Protein AF-A0A7U9MRU7-F1 (afdb_monomer)

Structure (mmCIF, N/CA/C/O backbone):
data_AF-A0A7U9MRU7-F1
#
_entry.id   AF-A0A7U9MRU7-F1
#
loop_
_atom_site.group_PDB
_atom_site.id
_atom_site.type_symbol
_atom_site.label_atom_id
_atom_site.label_alt_id
_atom_site.label_comp_id
_atom_site.label_asym_id
_atom_site.label_entity_id
_atom_site.label_seq_id
_atom_site.pdbx_PDB_ins_code
_atom_site.Cartn_x
_atom_site.Ca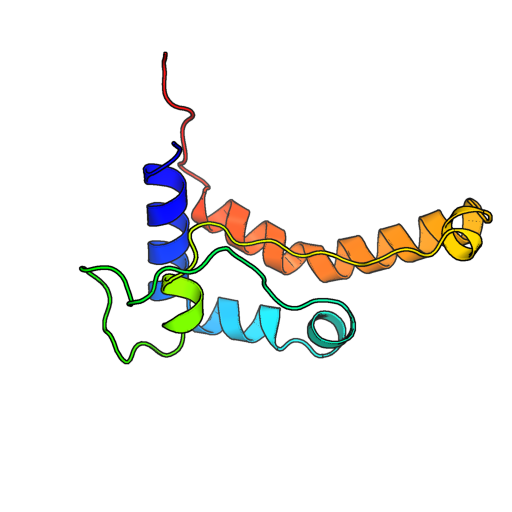rtn_y
_atom_site.Cartn_z
_atom_site.occupancy
_atom_site.B_iso_or_equiv
_atom_site.auth_seq_id
_atom_site.auth_comp_id
_atom_site.auth_asym_id
_atom_site.auth_atom_id
_atom_site.pdbx_PDB_model_num
ATOM 1 N N . MET A 1 1 ? -15.764 10.699 -2.024 1.00 62.50 1 MET A N 1
ATOM 2 C CA . MET A 1 1 ? -14.661 10.186 -1.178 1.00 62.50 1 MET A CA 1
ATOM 3 C C . MET A 1 1 ? -14.977 8.734 -0.852 1.00 62.50 1 MET A C 1
ATOM 5 O O . MET A 1 1 ? -16.083 8.483 -0.396 1.00 62.50 1 MET A O 1
ATOM 9 N N . PHE A 1 2 ? -14.065 7.794 -1.116 1.00 71.81 2 PHE A N 1
ATOM 10 C CA . PHE A 1 2 ? -14.266 6.356 -0.869 1.00 71.81 2 PHE A CA 1
ATOM 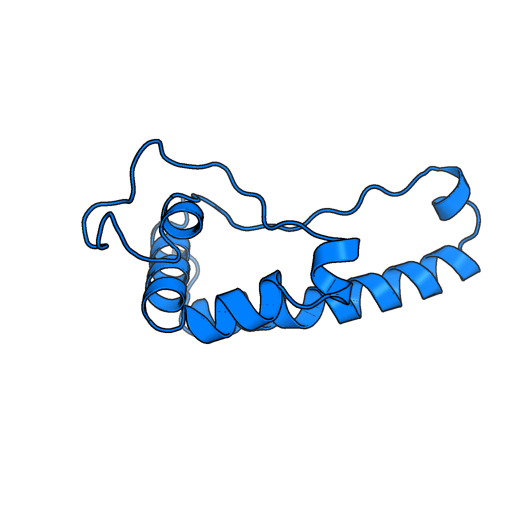11 C C . PHE A 1 2 ? -14.039 6.008 0.609 1.00 71.81 2 PHE A C 1
ATOM 13 O O . PHE A 1 2 ? -13.129 5.256 0.944 1.00 71.81 2 PHE A O 1
ATOM 20 N N . LYS A 1 3 ? -14.820 6.619 1.508 1.00 73.38 3 LYS A N 1
ATOM 21 C CA . LYS A 1 3 ? -14.644 6.459 2.961 1.00 73.38 3 LYS A CA 1
ATOM 22 C C . LYS A 1 3 ? -14.670 4.981 3.371 1.00 73.38 3 LYS A C 1
ATOM 24 O O . LYS A 1 3 ? -13.871 4.578 4.211 1.00 73.38 3 LYS A O 1
ATOM 29 N N . ASP A 1 4 ? -15.510 4.193 2.710 1.00 87.81 4 ASP A N 1
ATOM 30 C CA . ASP A 1 4 ? -15.650 2.760 2.966 1.00 87.81 4 ASP A CA 1
ATOM 31 C C . ASP A 1 4 ? -14.376 1.991 2.601 1.00 87.81 4 ASP A C 1
ATOM 33 O O . ASP A 1 4 ? -13.902 1.200 3.408 1.00 87.81 4 ASP A O 1
ATOM 37 N N . ALA A 1 5 ? -13.733 2.305 1.469 1.00 93.19 5 ALA A N 1
ATOM 38 C CA . ALA A 1 5 ? -12.467 1.679 1.076 1.00 93.19 5 ALA A CA 1
ATOM 39 C C . ALA A 1 5 ? -11.352 1.936 2.104 1.00 93.19 5 ALA A C 1
ATOM 41 O O . ALA A 1 5 ? -10.620 1.022 2.476 1.00 93.19 5 ALA A O 1
ATOM 42 N N . THR A 1 6 ? -11.234 3.172 2.606 1.00 94.88 6 THR A N 1
ATOM 43 C CA . THR A 1 6 ? -10.221 3.501 3.619 1.00 94.88 6 THR A CA 1
ATOM 44 C C . THR A 1 6 ? -10.465 2.742 4.925 1.00 94.88 6 THR A C 1
ATOM 46 O O . THR A 1 6 ? -9.510 2.265 5.535 1.00 94.88 6 THR A O 1
ATOM 49 N N . THR A 1 7 ? -11.721 2.620 5.364 1.00 95.44 7 THR A N 1
ATOM 50 C CA . THR A 1 7 ? -12.069 1.832 6.557 1.00 95.44 7 THR A CA 1
ATOM 51 C C . THR A 1 7 ? -11.761 0.351 6.347 1.00 95.44 7 THR A C 1
ATOM 53 O O . THR A 1 7 ? -11.104 -0.244 7.193 1.00 95.44 7 THR A O 1
ATOM 56 N N . MET A 1 8 ? -12.131 -0.224 5.198 1.00 97.19 8 MET A N 1
ATOM 57 C CA . MET A 1 8 ? -11.857 -1.631 4.875 1.00 97.19 8 MET A CA 1
ATOM 58 C C . MET A 1 8 ? -10.361 -1.961 4.926 1.00 97.19 8 MET A C 1
ATOM 60 O O . MET A 1 8 ? -9.971 -2.963 5.525 1.00 97.19 8 MET A O 1
ATOM 64 N N . ILE A 1 9 ? -9.512 -1.093 4.364 1.00 97.75 9 ILE A N 1
ATOM 65 C CA . ILE A 1 9 ? -8.055 -1.273 4.422 1.00 97.75 9 ILE A CA 1
ATOM 66 C C . ILE A 1 9 ? -7.546 -1.202 5.865 1.00 97.75 9 ILE A C 1
ATOM 68 O O . ILE A 1 9 ? -6.801 -2.086 6.285 1.00 97.75 9 ILE A O 1
ATOM 72 N N . ARG A 1 10 ? -7.966 -0.203 6.654 1.00 97.69 10 ARG A N 1
ATOM 73 C CA . ARG A 1 10 ? -7.549 -0.096 8.064 1.00 97.69 10 ARG A CA 1
ATOM 74 C C . ARG A 1 10 ? -7.986 -1.294 8.892 1.00 97.69 10 ARG A C 1
ATOM 76 O O . ARG A 1 10 ? -7.188 -1.807 9.667 1.00 97.69 10 ARG A O 1
ATOM 83 N N . ASP A 1 11 ? -9.220 -1.752 8.718 1.00 97.75 11 ASP A N 1
ATOM 84 C CA . ASP A 1 11 ? -9.751 -2.906 9.441 1.00 97.75 11 ASP A CA 1
ATOM 85 C C . ASP A 1 11 ? -8.968 -4.174 9.111 1.00 97.75 11 ASP A C 1
ATOM 87 O O . ASP A 1 11 ? -8.713 -4.996 9.994 1.00 97.75 11 ASP A O 1
ATOM 91 N N . TYR A 1 12 ? -8.561 -4.329 7.849 1.00 98.38 12 TYR A N 1
ATOM 92 C CA . TYR A 1 12 ? -7.733 -5.450 7.434 1.00 98.38 12 TYR A CA 1
ATOM 93 C C . TYR A 1 12 ? -6.313 -5.346 8.010 1.00 98.38 12 TYR A C 1
ATOM 95 O O . TYR A 1 12 ? -5.828 -6.346 8.533 1.00 98.38 12 TYR A O 1
ATOM 103 N N . ILE A 1 13 ? -5.690 -4.158 8.018 1.00 98.25 13 ILE A N 1
ATOM 104 C CA . ILE A 1 13 ? -4.389 -3.906 8.674 1.00 98.25 13 ILE A CA 1
ATOM 105 C C . ILE A 1 13 ? -4.453 -4.209 10.171 1.00 98.25 13 ILE A C 1
ATOM 107 O O . ILE A 1 13 ? -3.591 -4.908 10.694 1.00 98.25 13 ILE A O 1
ATOM 111 N N . PHE A 1 14 ? -5.491 -3.730 10.855 1.00 97.81 14 PHE A N 1
ATOM 112 C CA . PHE A 1 14 ? -5.685 -3.950 12.286 1.00 97.81 14 PHE A CA 1
ATOM 113 C C . PHE A 1 14 ? -5.797 -5.444 12.625 1.00 97.81 14 PHE A C 1
ATOM 115 O O . PHE A 1 14 ? -5.188 -5.920 13.576 1.00 97.81 14 PHE A O 1
ATOM 122 N N . LYS A 1 15 ? -6.530 -6.220 11.816 1.00 97.50 15 LYS A N 1
AT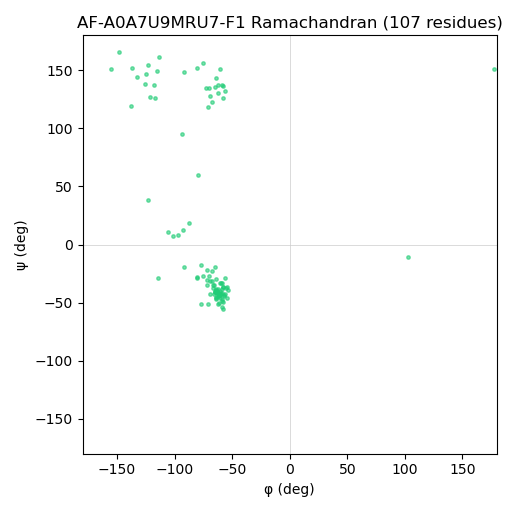OM 123 C CA . LYS A 1 15 ? -6.715 -7.667 12.037 1.00 97.50 15 LYS A CA 1
ATOM 124 C C . LYS A 1 15 ? -5.535 -8.516 11.557 1.00 97.50 15 LYS A C 1
ATOM 126 O O . LYS A 1 15 ? -5.297 -9.587 12.107 1.00 97.50 15 LYS A O 1
ATOM 131 N N . ASN A 1 16 ? -4.808 -8.059 10.537 1.00 98.25 16 ASN A N 1
ATOM 132 C CA . ASN A 1 16 ? -3.769 -8.825 9.839 1.00 98.25 16 ASN A CA 1
ATOM 133 C C . ASN A 1 16 ? -2.410 -8.109 9.873 1.00 98.25 16 ASN A C 1
ATOM 135 O O . ASN A 1 16 ? -1.659 -8.135 8.893 1.00 98.25 16 ASN A O 1
ATOM 139 N N . GLY A 1 17 ? -2.082 -7.479 11.004 1.00 97.69 17 GLY A N 1
ATOM 140 C CA . GLY A 1 17 ? -0.859 -6.691 11.166 1.00 97.69 17 GLY A CA 1
ATOM 141 C C . GLY A 1 17 ? 0.420 -7.488 10.907 1.00 97.69 17 GLY A C 1
ATOM 142 O O . GLY A 1 17 ? 1.338 -6.993 10.271 1.00 97.69 17 GLY A O 1
ATOM 143 N N . LYS A 1 18 ? 0.470 -8.768 11.293 1.00 98.19 18 LYS A N 1
ATOM 144 C CA . LYS A 1 18 ? 1.643 -9.619 11.028 1.00 98.19 18 LYS A CA 1
ATOM 145 C C . LYS A 1 18 ? 1.894 -9.851 9.531 1.00 98.19 18 LYS A C 1
ATOM 147 O O . LYS A 1 18 ? 3.044 -9.850 9.108 1.00 98.19 18 LYS A O 1
ATOM 152 N N . GLU A 1 19 ? 0.841 -10.068 8.737 1.00 98.44 19 GLU A N 1
ATOM 153 C CA . GLU A 1 19 ? 0.974 -10.212 7.276 1.00 98.44 19 GLU A CA 1
ATOM 154 C C . GLU A 1 19 ? 1.466 -8.895 6.662 1.00 98.44 19 GLU A C 1
ATOM 156 O O . GLU A 1 19 ? 2.346 -8.925 5.807 1.00 98.44 19 GLU A O 1
ATOM 161 N N . TRP A 1 20 ? 0.969 -7.755 7.155 1.00 98.56 20 TRP A N 1
ATOM 162 C CA . TRP A 1 20 ? 1.444 -6.433 6.749 1.00 98.56 20 TRP A CA 1
ATOM 163 C C . TRP A 1 20 ? 2.944 -6.259 7.001 1.00 98.56 20 TRP A C 1
ATOM 165 O O . TRP A 1 20 ? 3.684 -6.001 6.055 1.00 98.56 20 TRP A O 1
ATOM 175 N N . GLU A 1 21 ? 3.400 -6.471 8.241 1.00 98.12 21 GLU A N 1
ATOM 176 C CA . GLU A 1 21 ? 4.816 -6.339 8.617 1.00 98.12 21 GLU A CA 1
ATOM 177 C C . GLU A 1 21 ? 5.720 -7.247 7.780 1.00 98.12 21 GLU A C 1
ATOM 179 O O . GLU A 1 21 ? 6.752 -6.807 7.282 1.00 98.12 21 GLU A O 1
AT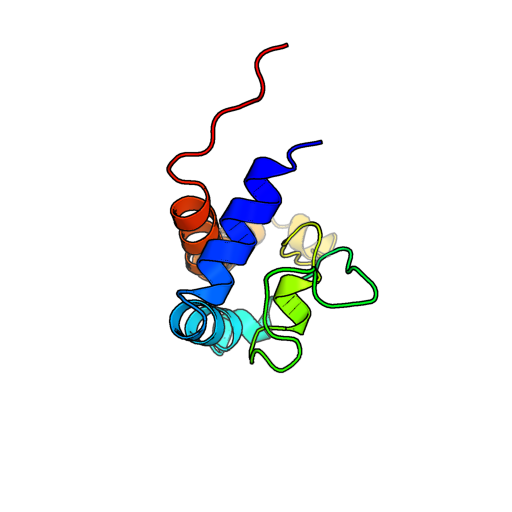OM 184 N N . ASN A 1 22 ? 5.308 -8.498 7.557 1.00 98.44 22 ASN A N 1
ATOM 185 C CA . ASN A 1 22 ? 6.075 -9.437 6.740 1.00 98.44 22 ASN A CA 1
ATOM 186 C C . ASN A 1 22 ? 6.273 -8.948 5.298 1.00 98.44 22 ASN A C 1
ATOM 188 O O . ASN A 1 22 ? 7.293 -9.265 4.696 1.00 98.44 22 ASN A O 1
ATOM 192 N N . ILE A 1 23 ? 5.303 -8.221 4.736 1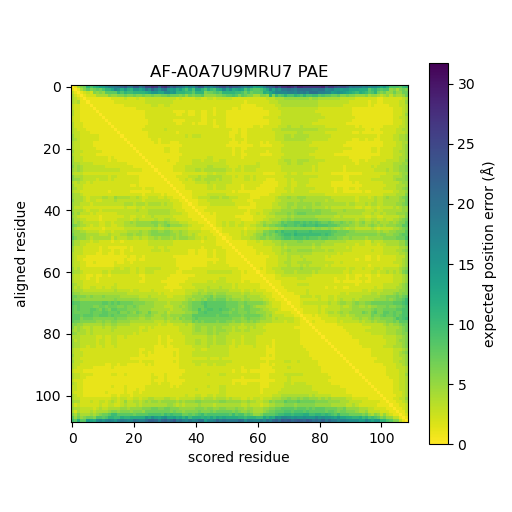.00 98.38 23 ILE A N 1
ATOM 193 C CA . ILE A 1 23 ? 5.390 -7.677 3.376 1.00 98.38 23 ILE A CA 1
ATOM 194 C C . ILE A 1 23 ? 6.298 -6.448 3.355 1.00 98.38 23 ILE A C 1
ATOM 196 O O . ILE A 1 23 ? 7.209 -6.374 2.537 1.00 98.38 23 ILE A O 1
ATOM 200 N N . ILE A 1 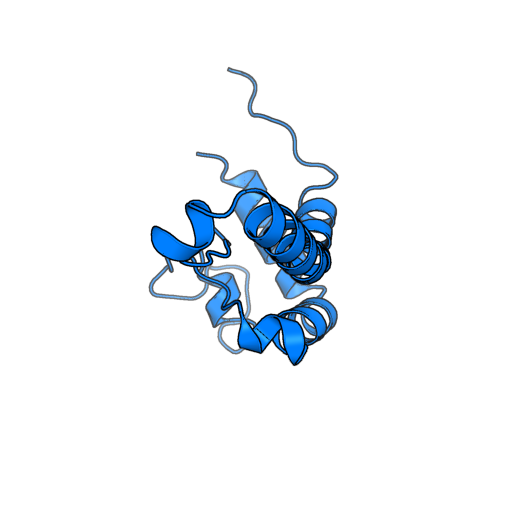24 ? 6.058 -5.483 4.246 1.00 97.75 24 ILE A N 1
ATOM 201 C CA . ILE A 1 24 ? 6.745 -4.183 4.192 1.00 97.75 24 ILE A CA 1
ATOM 202 C C . ILE A 1 24 ? 8.186 -4.234 4.718 1.00 97.75 24 ILE A C 1
ATOM 204 O O . ILE A 1 24 ? 8.972 -3.331 4.437 1.00 97.75 24 ILE A O 1
ATOM 208 N N . HIS A 1 25 ? 8.531 -5.279 5.474 1.00 97.69 25 HIS A N 1
ATOM 209 C CA . HIS A 1 25 ? 9.883 -5.543 5.968 1.00 97.69 25 HIS A CA 1
ATOM 210 C C . HIS A 1 25 ? 10.586 -6.688 5.236 1.00 97.69 25 HIS A C 1
ATOM 212 O O . HIS A 1 25 ? 11.660 -7.120 5.658 1.00 97.69 25 HIS A O 1
ATOM 218 N N . GLU A 1 26 ? 10.020 -7.167 4.128 1.00 98.12 26 GLU A N 1
ATOM 219 C CA . GLU A 1 26 ? 10.742 -8.059 3.229 1.00 98.12 26 GLU A CA 1
ATOM 220 C C . GLU A 1 26 ? 11.976 -7.309 2.665 1.00 98.12 26 GLU A C 1
ATOM 222 O O . GLU A 1 26 ? 11.845 -6.153 2.246 1.00 98.12 26 GLU A O 1
ATOM 227 N N . PRO A 1 27 ? 13.191 -7.895 2.706 1.00 98.06 27 PRO A N 1
ATOM 228 C CA . PRO A 1 27 ? 14.416 -7.186 2.334 1.00 98.06 27 PRO A CA 1
ATOM 229 C C . PRO A 1 27 ? 14.422 -6.573 0.928 1.00 98.06 27 PRO A C 1
ATOM 231 O O . PRO A 1 27 ? 14.872 -5.436 0.766 1.00 98.06 27 PRO A O 1
ATOM 234 N N . GLU A 1 28 ? 13.923 -7.285 -0.085 1.00 96.88 28 GLU A N 1
ATOM 235 C CA . GLU A 1 28 ? 13.833 -6.750 -1.445 1.00 96.88 28 GLU A CA 1
ATOM 236 C C . GLU A 1 28 ? 12.741 -5.683 -1.543 1.00 96.88 28 GLU A C 1
ATOM 238 O O . GLU A 1 28 ? 12.944 -4.677 -2.220 1.00 96.88 28 GLU A O 1
ATOM 243 N N . PHE A 1 29 ? 11.629 -5.813 -0.816 1.00 98.38 29 PHE A N 1
ATOM 244 C CA . PHE A 1 29 ? 10.638 -4.739 -0.725 1.00 98.38 29 PHE A CA 1
ATOM 245 C C . PHE A 1 29 ? 11.255 -3.448 -0.172 1.00 98.38 29 PHE A C 1
ATOM 247 O O . PHE A 1 29 ? 11.189 -2.408 -0.829 1.00 98.38 29 PHE A O 1
ATOM 254 N N . GLY A 1 30 ? 11.909 -3.515 0.992 1.00 97.06 30 GLY A N 1
ATOM 255 C CA . GLY A 1 30 ? 12.487 -2.349 1.672 1.00 97.06 30 GLY A CA 1
ATOM 256 C C . GLY A 1 30 ? 13.638 -1.678 0.913 1.00 97.06 30 GLY A C 1
ATOM 257 O O . GLY A 1 30 ? 13.934 -0.507 1.144 1.00 97.06 30 GLY A O 1
ATOM 258 N N . LYS A 1 31 ? 14.269 -2.388 -0.029 1.00 97.62 31 LYS A N 1
ATOM 259 C CA . LYS A 1 31 ? 15.296 -1.842 -0.927 1.00 97.62 31 LYS A CA 1
ATOM 260 C C . LYS A 1 31 ? 14.731 -0.854 -1.950 1.00 97.62 31 LYS A C 1
ATOM 262 O O . LYS A 1 31 ? 15.444 0.059 -2.365 1.00 97.62 31 LYS A O 1
ATOM 267 N N . TYR A 1 32 ? 13.482 -1.048 -2.374 1.00 97.94 32 TYR A N 1
ATOM 268 C CA . TYR A 1 32 ? 12.870 -0.268 -3.454 1.00 97.94 32 TYR A CA 1
ATOM 269 C C . TYR A 1 32 ? 11.702 0.596 -2.995 1.00 97.94 32 TYR A C 1
ATOM 271 O O . TYR A 1 32 ? 11.453 1.638 -3.599 1.00 97.94 32 TYR A O 1
ATOM 279 N N . PHE A 1 33 ? 10.986 0.180 -1.953 1.00 98.44 33 PHE A N 1
ATOM 280 C CA . PHE A 1 33 ? 9.716 0.772 -1.579 1.00 98.44 33 PHE A CA 1
ATOM 281 C C . PHE A 1 33 ? 9.634 1.069 -0.085 1.00 98.44 33 PHE A C 1
ATOM 283 O O . PHE A 1 33 ? 10.089 0.318 0.771 1.00 98.44 33 PHE A O 1
ATOM 290 N N . THR A 1 34 ? 8.965 2.173 0.227 1.00 97.75 34 THR A N 1
ATOM 291 C CA . THR A 1 34 ? 8.418 2.465 1.553 1.00 97.75 34 THR A CA 1
ATOM 292 C C . THR A 1 34 ? 6.943 2.776 1.369 1.00 97.75 34 THR A C 1
ATOM 294 O O . THR A 1 34 ? 6.583 3.473 0.421 1.00 97.75 34 THR A O 1
ATOM 297 N N . VAL A 1 35 ? 6.078 2.275 2.253 1.00 98.31 35 VAL A N 1
ATOM 298 C CA . VAL A 1 35 ? 4.652 2.608 2.170 1.00 98.31 35 VAL A CA 1
ATOM 299 C C . VAL A 1 35 ? 4.458 4.084 2.485 1.00 98.31 35 VAL A C 1
ATOM 301 O O . VAL A 1 35 ? 4.810 4.552 3.568 1.00 98.31 35 VAL A O 1
ATOM 304 N N . GLN A 1 36 ? 3.852 4.805 1.552 1.00 97.69 36 GLN A N 1
ATOM 305 C CA . GLN A 1 36 ? 3.539 6.218 1.689 1.00 97.69 36 GLN A CA 1
ATOM 306 C C . GLN A 1 36 ? 2.031 6.448 1.730 1.00 97.69 36 GLN A C 1
ATOM 308 O O . GLN A 1 36 ? 1.219 5.607 1.336 1.00 97.69 36 GLN A O 1
ATOM 313 N N . GLY A 1 37 ? 1.655 7.622 2.225 1.00 95.44 37 GLY A N 1
ATOM 314 C CA . GLY A 1 37 ? 0.267 8.004 2.386 1.00 95.44 37 GLY A CA 1
ATOM 315 C C . GLY A 1 37 ? 0.127 9.372 3.025 1.00 95.44 37 GLY A C 1
ATOM 316 O O . GLY A 1 37 ? 0.946 9.788 3.842 1.00 95.44 37 GLY A O 1
ATOM 317 N N . THR A 1 38 ? -0.953 10.083 2.702 1.00 94.75 38 THR A N 1
ATOM 318 C CA . THR A 1 38 ? -1.305 11.268 3.493 1.00 94.75 38 THR A CA 1
ATOM 319 C C . THR A 1 38 ? -1.812 10.811 4.857 1.00 94.75 38 THR A C 1
ATOM 321 O O . THR A 1 38 ? -2.843 10.143 4.930 1.00 94.75 38 THR A O 1
ATOM 324 N N . ALA A 1 39 ? -1.138 11.190 5.940 1.00 95.12 39 ALA A N 1
ATOM 325 C CA . ALA A 1 39 ? -1.495 10.769 7.292 1.00 95.12 39 ALA A CA 1
ATOM 326 C C . ALA A 1 39 ? -2.448 11.747 8.003 1.00 95.12 39 ALA A C 1
ATOM 328 O O . ALA A 1 39 ? -2.437 12.962 7.791 1.00 95.12 39 ALA A O 1
ATOM 329 N N . LEU A 1 40 ? -3.297 11.206 8.873 1.00 95.81 40 LEU A N 1
ATOM 330 C CA . LEU A 1 40 ? -3.961 11.947 9.941 1.00 95.81 40 LEU A CA 1
ATOM 331 C C . LEU A 1 40 ? -2.966 12.235 11.073 1.00 95.81 40 LEU A C 1
ATOM 333 O O . LEU A 1 40 ? -2.005 11.499 11.268 1.00 95.81 40 LEU A O 1
ATOM 337 N N . LYS A 1 41 ? -3.235 13.275 11.871 1.00 96.00 41 LYS A N 1
ATOM 338 C CA . LYS A 1 41 ? -2.407 13.599 13.046 1.00 96.00 41 LYS A CA 1
ATOM 339 C C . LYS A 1 41 ? -2.442 12.490 14.106 1.00 96.00 41 LYS A C 1
ATOM 341 O O . LYS A 1 41 ? -1.426 12.193 14.721 1.00 96.00 41 LYS A O 1
ATOM 346 N N . ASN A 1 42 ? -3.616 11.894 14.311 1.00 95.81 42 ASN A N 1
ATOM 347 C CA . ASN A 1 42 ? -3.866 10.881 15.332 1.00 95.81 42 ASN A CA 1
ATOM 348 C C . ASN A 1 42 ? -4.408 9.603 14.689 1.00 95.81 42 ASN A C 1
ATOM 350 O O . ASN A 1 42 ? -5.050 9.667 13.637 1.00 95.81 42 ASN A O 1
ATOM 354 N N . VAL A 1 43 ? -4.199 8.467 15.362 1.00 96.25 43 VAL A N 1
ATOM 355 C CA . VAL A 1 43 ? -4.881 7.208 15.031 1.00 96.25 43 VAL A CA 1
ATOM 356 C C . VAL A 1 43 ? -6.403 7.447 15.087 1.00 96.25 43 VAL A C 1
ATOM 358 O O . VAL A 1 43 ? -6.869 8.084 16.040 1.00 96.25 43 VAL A O 1
ATOM 361 N N . PRO A 1 44 ? -7.186 7.023 14.074 1.00 94.94 44 PRO A N 1
ATOM 362 C CA . PRO A 1 44 ? -8.632 7.232 14.066 1.00 94.94 44 PRO A CA 1
ATOM 363 C C . PRO A 1 44 ? -9.333 6.564 15.254 1.00 94.94 44 PRO A C 1
ATOM 365 O O . PRO A 1 44 ? -8.896 5.526 15.746 1.00 94.94 44 PRO A O 1
ATOM 368 N N . ALA A 1 45 ? -10.463 7.132 15.683 1.00 92.88 45 ALA A N 1
ATOM 369 C CA . ALA A 1 45 ? -11.308 6.503 16.695 1.00 92.88 45 ALA A CA 1
ATOM 370 C C . ALA A 1 45 ? -11.781 5.117 16.220 1.00 92.88 45 ALA A C 1
ATOM 372 O O . ALA A 1 45 ? -12.170 4.967 15.062 1.00 92.88 45 ALA A O 1
ATOM 373 N N . GLY A 1 46 ? -11.756 4.131 17.119 1.00 92.00 46 GLY A N 1
ATOM 374 C CA . GLY A 1 46 ? -12.073 2.731 16.813 1.00 92.00 46 GLY A CA 1
ATOM 375 C C . GLY A 1 46 ? -10.850 1.817 16.685 1.00 92.00 46 GLY A C 1
ATOM 376 O O . GLY A 1 46 ? -11.022 0.605 16.695 1.00 92.00 46 GLY A O 1
ATOM 377 N N . TYR A 1 47 ? -9.637 2.376 16.645 1.00 94.69 47 TYR A N 1
ATOM 378 C CA . TYR A 1 47 ? -8.387 1.616 16.715 1.00 94.69 47 TYR A CA 1
ATOM 379 C C . TYR A 1 47 ? -7.611 1.966 17.990 1.00 94.69 47 TYR A C 1
ATOM 381 O O . TYR A 1 47 ? -7.682 3.096 18.485 1.00 94.69 47 TYR A O 1
ATOM 389 N N . GLU A 1 48 ? -6.862 1.000 18.517 1.00 92.44 48 GLU A N 1
ATOM 390 C CA . GLU A 1 48 ? -5.986 1.211 19.673 1.00 92.44 48 GLU A CA 1
ATOM 391 C C . GLU A 1 48 ? -4.856 2.187 19.320 1.00 92.44 48 GLU A C 1
ATOM 393 O O . GLU A 1 48 ? -4.245 2.093 18.253 1.00 92.44 48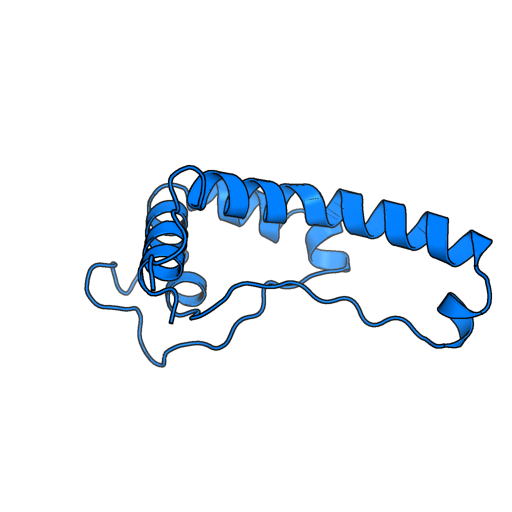 GLU A O 1
ATOM 398 N N . LYS A 1 49 ? -4.577 3.149 20.208 1.00 89.44 49 LYS A N 1
ATOM 399 C CA . LYS A 1 49 ? -3.568 4.190 19.951 1.00 89.44 49 LYS A CA 1
ATOM 400 C C . LYS A 1 49 ? -2.159 3.607 19.883 1.00 89.44 49 LYS A C 1
ATOM 402 O O . LYS A 1 49 ? -1.347 4.082 19.095 1.00 89.44 49 LYS A O 1
ATOM 407 N N . GLU A 1 50 ? -1.902 2.581 20.684 1.00 93.38 50 GLU A N 1
ATOM 408 C CA . GLU A 1 50 ? -0.628 1.879 20.806 1.00 93.38 50 GLU A CA 1
ATOM 409 C C . GLU A 1 50 ? -0.542 0.652 19.879 1.00 93.38 50 GLU A C 1
ATOM 411 O O . GLU A 1 50 ? 0.360 -0.171 20.027 1.00 93.38 50 GLU A O 1
ATOM 416 N N . HIS A 1 51 ? -1.465 0.516 18.915 1.00 94.62 51 HIS A N 1
ATOM 417 C CA . HIS A 1 51 ? -1.438 -0.589 17.960 1.00 94.62 51 HIS A CA 1
ATOM 418 C C . HIS A 1 51 ? -0.106 -0.601 17.184 1.00 94.62 51 HIS A C 1
ATOM 420 O O . HIS A 1 51 ? 0.308 0.461 16.707 1.00 94.62 51 HIS A O 1
ATOM 426 N N . PRO A 1 52 ? 0.545 -1.764 16.972 1.00 96.00 52 PRO A N 1
ATOM 427 C CA . PRO A 1 52 ? 1.847 -1.829 16.298 1.00 96.00 52 PRO A CA 1
ATOM 428 C C . PRO A 1 52 ? 1.855 -1.178 14.905 1.00 96.00 52 PRO A C 1
ATOM 430 O O . PRO A 1 52 ? 2.793 -0.474 14.551 1.00 96.00 52 PRO A O 1
ATOM 433 N N . GLN A 1 53 ? 0.761 -1.317 14.147 1.00 97.69 53 GLN A N 1
ATOM 434 C CA . GLN A 1 53 ? 0.580 -0.673 12.834 1.00 97.69 53 GLN A CA 1
ATOM 435 C C . GLN A 1 53 ? -0.013 0.752 12.921 1.00 97.69 53 GLN A C 1
ATOM 437 O O . GLN A 1 53 ? -0.565 1.257 11.942 1.00 97.69 53 GLN A O 1
ATOM 442 N N . GLY A 1 54 ? 0.051 1.411 14.081 1.00 97.06 54 GLY A N 1
ATOM 443 C CA . GLY A 1 54 ? -0.612 2.689 14.354 1.00 97.06 54 GLY A CA 1
ATOM 444 C C . GLY A 1 54 ? -0.292 3.790 13.338 1.00 97.06 54 GLY A C 1
ATOM 445 O O . GLY A 1 54 ? -1.198 4.505 12.912 1.00 97.06 54 GLY A O 1
ATOM 446 N N . GLU A 1 55 ? 0.958 3.889 12.876 1.00 96.62 55 GLU A N 1
ATOM 447 C CA . GLU A 1 55 ? 1.345 4.856 11.837 1.00 96.62 55 GLU A CA 1
ATOM 448 C C . GLU A 1 55 ? 0.626 4.602 10.505 1.00 96.62 55 GLU A C 1
ATOM 450 O O . GLU A 1 55 ? 0.099 5.534 9.896 1.00 96.62 55 GLU A O 1
ATOM 455 N N . TYR A 1 56 ? 0.493 3.339 10.098 1.00 97.62 56 TYR A N 1
ATOM 456 C CA . TYR A 1 56 ? -0.218 2.973 8.872 1.00 97.62 56 TYR A CA 1
ATOM 457 C C . TYR A 1 56 ? -1.731 3.150 9.005 1.00 97.62 56 TYR A C 1
ATOM 459 O O . TYR A 1 56 ? -2.392 3.501 8.030 1.00 97.62 56 TYR A O 1
ATOM 467 N N . LEU A 1 57 ? -2.298 2.990 10.204 1.00 97.75 57 LEU A N 1
ATOM 468 C CA . LEU A 1 57 ? -3.720 3.256 10.452 1.00 97.75 57 LEU A CA 1
ATOM 469 C C . LEU A 1 57 ? -4.068 4.749 10.322 1.00 97.75 57 LEU A C 1
ATOM 471 O O . LEU A 1 57 ? -5.216 5.092 10.026 1.00 97.75 57 LEU A O 1
ATOM 475 N N . LYS A 1 58 ? -3.099 5.660 10.476 1.00 97.62 58 LYS A N 1
ATOM 476 C CA . LYS A 1 58 ? -3.315 7.102 10.258 1.00 97.62 58 LYS A CA 1
ATOM 477 C C . LYS A 1 58 ? -3.475 7.461 8.785 1.00 97.62 58 LYS A C 1
ATOM 479 O O . LYS A 1 58 ? -4.036 8.519 8.489 1.00 97.62 58 LYS A O 1
ATOM 484 N N . PHE A 1 59 ? -2.992 6.640 7.857 1.00 97.19 59 PHE A N 1
ATOM 485 C CA . PHE A 1 59 ? -3.015 6.968 6.434 1.00 97.19 59 PHE A CA 1
ATOM 486 C C . PHE A 1 59 ? -4.443 7.088 5.891 1.00 97.19 59 PHE A C 1
ATOM 488 O O . PHE A 1 59 ? -5.366 6.391 6.313 1.00 97.19 59 PHE A O 1
ATOM 495 N N . LYS A 1 60 ? -4.639 8.035 4.971 1.00 94.69 60 LYS A N 1
ATOM 496 C CA . LYS A 1 60 ? -5.875 8.252 4.199 1.00 94.69 60 LYS A CA 1
ATOM 497 C C . LYS A 1 60 ? -5.857 7.489 2.869 1.00 94.69 60 LYS A C 1
ATOM 499 O O . LYS A 1 60 ? -6.910 7.276 2.276 1.00 94.69 60 LYS A O 1
ATOM 504 N N . SER A 1 61 ? -4.667 7.105 2.426 1.00 94.06 61 SER A N 1
ATOM 505 C CA . SER A 1 61 ? -4.363 6.286 1.257 1.00 94.06 61 SER A CA 1
ATOM 506 C C . SER A 1 61 ? -3.012 5.609 1.489 1.00 94.06 61 SER A C 1
ATOM 508 O O . SER A 1 61 ? -2.177 6.171 2.193 1.00 94.06 61 SER A O 1
ATOM 510 N N . TRP A 1 62 ? -2.800 4.435 0.897 1.00 97.19 62 TRP A N 1
ATOM 511 C CA . TRP A 1 62 ? -1.535 3.700 0.942 1.00 97.19 62 TRP A CA 1
ATOM 512 C C . TRP A 1 62 ? -1.067 3.510 -0.491 1.00 97.19 62 TRP A C 1
ATOM 514 O O . TRP A 1 62 ? -1.843 3.045 -1.326 1.00 97.19 62 TRP A O 1
ATOM 524 N N . TYR A 1 63 ? 0.165 3.896 -0.783 1.00 97.50 63 TYR A N 1
ATOM 525 C CA . TYR A 1 63 ? 0.741 3.739 -2.110 1.00 97.50 63 TYR A CA 1
ATOM 526 C C . TYR A 1 63 ? 2.249 3.517 -2.025 1.00 97.50 63 TYR A C 1
ATOM 528 O O . TYR A 1 63 ? 2.867 3.728 -0.979 1.00 97.50 63 TYR A O 1
ATOM 536 N N . LEU A 1 64 ? 2.808 3.066 -3.144 1.00 98.38 64 LEU A N 1
ATOM 537 C CA . LEU A 1 64 ? 4.234 2.871 -3.360 1.00 98.38 64 LEU A CA 1
ATOM 538 C C . LEU A 1 64 ? 4.632 3.662 -4.599 1.00 98.38 64 LEU A C 1
ATOM 540 O O . LEU A 1 64 ? 3.854 3.762 -5.549 1.00 98.38 64 LEU A O 1
ATOM 544 N N . GLU A 1 65 ? 5.847 4.185 -4.598 1.00 97.12 65 GLU A N 1
ATOM 545 C CA . GLU A 1 65 ? 6.431 4.861 -5.748 1.00 97.12 65 GLU A CA 1
ATOM 546 C C . GLU A 1 65 ? 7.881 4.421 -5.926 1.00 97.12 65 GLU A C 1
ATOM 548 O O . GLU A 1 65 ? 8.551 4.035 -4.968 1.00 97.12 65 GLU A O 1
ATOM 553 N N . TYR A 1 66 ? 8.353 4.462 -7.168 1.00 96.56 66 TYR A N 1
ATOM 554 C CA . TYR A 1 66 ? 9.753 4.246 -7.495 1.00 96.56 66 TYR A CA 1
ATOM 555 C C . TYR A 1 66 ? 10.170 5.266 -8.559 1.00 96.56 66 TYR A C 1
ATOM 557 O O . TYR A 1 66 ? 9.572 5.276 -9.640 1.00 96.56 66 TYR A O 1
ATOM 565 N N . PRO A 1 67 ? 11.154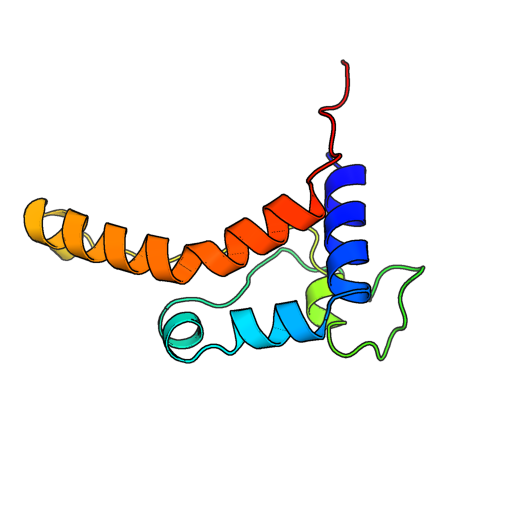 6.139 -8.280 1.00 94.81 67 PRO A N 1
ATOM 566 C CA . PRO A 1 67 ? 11.615 7.123 -9.247 1.00 94.81 67 PRO A CA 1
ATOM 567 C C . PRO A 1 67 ? 12.422 6.446 -10.357 1.00 94.81 67 PRO A C 1
ATOM 569 O O . PRO A 1 67 ? 13.302 5.625 -10.097 1.00 94.81 67 PRO A O 1
ATOM 572 N N . ILE A 1 68 ? 12.141 6.822 -11.601 1.00 93.75 68 ILE A N 1
ATOM 573 C CA . ILE A 1 68 ? 12.831 6.314 -12.789 1.00 93.75 68 ILE A CA 1
ATOM 574 C C . ILE A 1 68 ? 13.528 7.493 -13.451 1.00 93.75 68 ILE A C 1
ATOM 576 O O . ILE A 1 68 ? 12.890 8.512 -13.708 1.00 93.75 68 ILE A O 1
ATOM 580 N N . ARG A 1 69 ? 14.837 7.369 -13.685 1.00 93.75 69 ARG A N 1
ATOM 581 C CA . ARG A 1 69 ? 15.616 8.398 -14.381 1.00 93.75 69 ARG A CA 1
ATOM 582 C C . ARG A 1 69 ? 15.433 8.281 -15.890 1.00 93.75 69 ARG A C 1
ATOM 584 O O . ARG A 1 69 ? 15.241 7.179 -16.405 1.00 93.75 69 ARG A O 1
ATOM 591 N N . ASP A 1 70 ? 15.561 9.400 -16.594 1.00 94.56 70 ASP A N 1
ATOM 592 C CA . ASP A 1 70 ? 15.361 9.469 -18.045 1.00 94.56 70 ASP A CA 1
ATOM 593 C C . ASP A 1 70 ? 16.289 8.510 -18.807 1.00 94.56 70 ASP A C 1
ATOM 595 O O . ASP A 1 70 ? 15.865 7.869 -19.767 1.00 94.56 70 ASP A O 1
ATOM 599 N N . GLU A 1 71 ? 17.531 8.327 -18.347 1.00 92.75 71 GLU A N 1
ATOM 600 C CA . GLU A 1 71 ? 18.486 7.412 -18.985 1.00 92.75 71 GLU A CA 1
ATOM 601 C C . GLU A 1 71 ? 18.068 5.944 -18.850 1.00 92.75 71 GLU A C 1
ATOM 603 O O . GLU A 1 71 ? 18.346 5.133 -19.729 1.00 92.75 71 GLU A O 1
ATOM 608 N N . GLU A 1 72 ? 17.388 5.596 -17.757 1.00 88.94 72 GLU A N 1
ATOM 609 C CA . GLU A 1 72 ? 16.874 4.243 -17.532 1.00 88.94 72 GLU A CA 1
ATOM 610 C C . GLU A 1 72 ? 15.635 3.966 -18.378 1.00 88.94 72 GLU A C 1
ATOM 612 O O . GLU A 1 72 ? 15.376 2.817 -18.720 1.00 88.94 72 GLU A O 1
ATOM 617 N N . LEU A 1 73 ? 14.882 5.013 -18.721 1.00 92.69 73 LEU A N 1
ATOM 618 C CA . LEU A 1 73 ? 13.732 4.926 -19.613 1.00 92.69 73 LEU A CA 1
ATOM 619 C C . LEU A 1 73 ? 14.147 4.897 -21.094 1.00 92.69 73 LEU A C 1
ATOM 621 O O . LEU A 1 73 ? 13.432 4.328 -21.918 1.00 92.69 73 LEU A O 1
ATOM 625 N N . ALA A 1 74 ? 15.294 5.492 -21.435 1.00 94.50 74 ALA A N 1
ATOM 626 C CA . ALA A 1 74 ? 15.798 5.562 -22.806 1.00 94.50 74 ALA A CA 1
ATOM 627 C C . ALA A 1 74 ? 16.131 4.180 -23.404 1.00 94.50 74 ALA A C 1
ATOM 629 O O . ALA A 1 74 ? 15.994 3.988 -24.614 1.00 94.50 74 ALA A O 1
ATOM 630 N N . ASP A 1 75 ? 16.524 3.209 -22.575 1.00 94.56 75 ASP A N 1
ATOM 631 C CA . ASP A 1 75 ? 16.665 1.807 -22.977 1.00 94.56 75 ASP A CA 1
ATOM 632 C C . ASP A 1 75 ? 15.377 1.033 -22.673 1.00 94.56 75 ASP A C 1
ATOM 634 O O . ASP A 1 75 ? 15.169 0.518 -21.573 1.00 94.56 75 ASP A O 1
ATOM 638 N N . ALA A 1 76 ? 14.513 0.910 -23.681 1.00 93.25 76 ALA A N 1
ATOM 639 C CA . ALA A 1 76 ? 13.236 0.216 -23.546 1.00 93.25 76 ALA A CA 1
ATOM 640 C C . ALA A 1 76 ? 13.382 -1.261 -23.125 1.00 93.25 76 ALA A C 1
ATOM 642 O O . ALA A 1 76 ? 12.522 -1.783 -22.414 1.00 93.25 76 ALA A O 1
ATOM 643 N N . GLY A 1 77 ? 14.451 -1.945 -23.547 1.00 95.56 77 GLY A N 1
ATOM 644 C CA . GLY A 1 77 ? 14.668 -3.354 -23.223 1.00 95.56 77 GLY A CA 1
ATOM 645 C C . GLY A 1 77 ? 15.029 -3.536 -21.752 1.00 95.56 77 GLY A C 1
ATOM 646 O O . GLY A 1 77 ? 14.377 -4.305 -21.040 1.00 95.56 77 GLY A O 1
ATOM 647 N N . ALA A 1 78 ? 16.025 -2.782 -21.284 1.00 94.06 78 ALA A N 1
ATOM 648 C CA . ALA A 1 78 ? 16.433 -2.787 -19.881 1.00 94.06 78 ALA A CA 1
ATOM 649 C C . ALA A 1 78 ? 15.308 -2.288 -18.960 1.00 94.06 78 ALA A C 1
ATOM 651 O O . ALA A 1 78 ? 15.062 -2.875 -17.902 1.00 94.06 78 ALA A O 1
ATOM 652 N N . PHE A 1 79 ? 14.574 -1.258 -19.391 1.00 96.00 79 PHE A N 1
ATOM 653 C CA . PHE A 1 79 ? 13.423 -0.726 -18.672 1.00 96.00 79 PHE A CA 1
ATOM 654 C C . PHE A 1 79 ? 12.348 -1.787 -18.433 1.00 96.00 79 PHE A C 1
ATOM 656 O O . PHE A 1 79 ? 11.895 -1.946 -17.302 1.00 96.00 79 PHE A O 1
ATOM 663 N N . VAL A 1 80 ? 11.947 -2.542 -19.464 1.00 96.56 80 VAL A N 1
ATOM 664 C CA . VAL A 1 80 ? 10.896 -3.567 -19.329 1.00 96.56 80 VAL A CA 1
ATOM 665 C C . VAL A 1 80 ? 11.302 -4.653 -18.333 1.00 96.56 80 VAL A C 1
ATOM 667 O O . VAL A 1 80 ? 10.479 -5.055 -17.508 1.00 96.56 80 VAL A O 1
ATOM 670 N N . VAL A 1 81 ? 12.561 -5.102 -18.369 1.00 96.94 81 VAL A N 1
ATOM 671 C CA . VAL A 1 81 ? 13.082 -6.093 -17.411 1.00 96.94 81 VAL A CA 1
ATOM 672 C C . VAL A 1 81 ? 13.012 -5.542 -15.987 1.00 96.94 81 VAL A C 1
ATOM 674 O O . VAL A 1 81 ? 12.406 -6.171 -15.118 1.00 96.94 81 VAL A O 1
ATOM 677 N N . LYS A 1 82 ? 13.530 -4.329 -15.767 1.00 95.88 82 LYS A N 1
ATOM 678 C CA . LYS A 1 82 ? 13.518 -3.674 -14.454 1.00 95.88 82 LYS A CA 1
ATOM 679 C C . LYS A 1 82 ? 12.099 -3.419 -13.938 1.00 95.88 82 LYS A C 1
ATOM 681 O O . LYS A 1 82 ? 11.805 -3.681 -12.774 1.00 95.88 82 LYS A O 1
ATOM 686 N N . ALA A 1 83 ? 11.199 -2.933 -14.789 1.00 96.62 83 ALA A N 1
ATOM 687 C CA . ALA A 1 83 ? 9.806 -2.694 -14.428 1.00 96.62 83 ALA A CA 1
ATOM 688 C C . ALA A 1 83 ? 9.116 -4.000 -14.011 1.00 96.62 83 ALA A C 1
ATOM 690 O O . ALA A 1 83 ? 8.441 -4.037 -12.984 1.00 96.62 83 ALA A O 1
ATOM 691 N N . ALA A 1 84 ? 9.320 -5.090 -14.759 1.00 98.00 84 ALA A N 1
ATOM 692 C CA . ALA A 1 84 ? 8.759 -6.394 -14.420 1.00 98.00 84 ALA A CA 1
ATOM 693 C C . ALA A 1 84 ? 9.257 -6.909 -13.059 1.00 98.00 84 ALA A C 1
ATOM 695 O O . ALA A 1 84 ? 8.468 -7.460 -12.289 1.00 98.00 84 ALA A O 1
ATOM 696 N N . GLU A 1 85 ? 10.538 -6.716 -12.741 1.00 97.69 85 GLU A N 1
ATOM 697 C CA . GLU A 1 85 ? 11.102 -7.041 -11.426 1.00 97.69 85 GLU A CA 1
ATOM 698 C C . GLU A 1 85 ? 10.455 -6.209 -10.311 1.00 97.69 85 GLU A C 1
ATOM 700 O O . GLU A 1 85 ? 9.922 -6.777 -9.356 1.00 97.69 85 GLU A O 1
ATOM 705 N N . LEU A 1 86 ? 10.399 -4.883 -10.467 1.00 98.00 86 LEU A N 1
ATOM 706 C CA . LEU A 1 86 ? 9.779 -3.984 -9.489 1.00 98.00 86 LEU A CA 1
ATOM 707 C C . LEU A 1 86 ? 8.298 -4.312 -9.255 1.00 98.00 86 LEU A C 1
ATOM 709 O O . LEU A 1 86 ? 7.850 -4.342 -8.109 1.00 98.00 86 LEU A O 1
ATOM 713 N N . PHE A 1 87 ? 7.534 -4.625 -10.306 1.00 98.12 87 PHE A N 1
ATOM 714 C CA . PHE A 1 87 ? 6.132 -5.028 -10.163 1.00 98.12 87 PHE A CA 1
ATOM 715 C C . PHE A 1 87 ? 5.968 -6.359 -9.427 1.00 98.12 87 PHE A C 1
ATOM 717 O O . PHE A 1 87 ? 5.010 -6.515 -8.670 1.00 98.12 87 PHE A O 1
ATOM 724 N N . ARG A 1 88 ? 6.887 -7.316 -9.606 1.00 98.31 88 ARG A N 1
ATOM 725 C CA . ARG A 1 88 ? 6.865 -8.572 -8.836 1.00 98.31 88 ARG A CA 1
ATOM 726 C C . ARG A 1 88 ? 7.113 -8.321 -7.353 1.00 98.31 88 ARG A C 1
ATOM 728 O O . ARG A 1 88 ? 6.404 -8.902 -6.539 1.00 98.31 88 ARG A O 1
ATOM 735 N N . ILE A 1 89 ? 8.048 -7.432 -7.021 1.00 98.44 89 ILE A N 1
ATOM 736 C CA . ILE A 1 89 ? 8.335 -7.032 -5.634 1.00 98.44 89 ILE A CA 1
ATOM 737 C C . ILE A 1 89 ? 7.148 -6.262 -5.032 1.00 98.44 89 ILE A C 1
ATOM 739 O O . ILE A 1 89 ? 6.796 -6.466 -3.876 1.00 98.44 89 ILE A O 1
ATOM 743 N N . MET A 1 90 ? 6.467 -5.430 -5.825 1.00 98.31 90 MET A N 1
ATOM 744 C CA . MET A 1 90 ? 5.273 -4.683 -5.410 1.00 98.31 90 MET A CA 1
ATOM 745 C C . MET A 1 90 ? 4.039 -5.580 -5.201 1.00 98.31 90 MET A C 1
ATOM 747 O O . MET A 1 90 ? 3.131 -5.244 -4.436 1.00 98.31 90 MET A O 1
ATOM 751 N N . LYS A 1 91 ? 3.970 -6.720 -5.899 1.00 98.38 91 LYS A N 1
ATOM 752 C CA . LYS A 1 91 ? 2.769 -7.562 -5.979 1.00 98.38 91 LYS A CA 1
ATOM 753 C C . LYS A 1 91 ? 2.204 -7.982 -4.612 1.00 98.38 91 LYS A C 1
ATOM 755 O O . LYS A 1 91 ? 0.993 -7.840 -4.458 1.00 98.38 91 LYS A O 1
ATOM 760 N N . PRO A 1 92 ? 2.990 -8.446 -3.618 1.00 98.56 92 PRO A N 1
ATOM 761 C CA . PRO A 1 92 ? 2.441 -8.859 -2.325 1.00 98.56 92 PRO A CA 1
ATOM 762 C C . PRO A 1 92 ? 1.689 -7.733 -1.603 1.00 98.56 92 PRO A C 1
ATOM 764 O O . PRO A 1 92 ? 0.623 -7.973 -1.041 1.00 98.56 92 PRO A O 1
ATOM 767 N N . PHE A 1 93 ? 2.187 -6.495 -1.681 1.00 98.69 93 PHE A N 1
ATOM 768 C CA . PHE A 1 93 ? 1.500 -5.322 -1.136 1.00 98.69 93 PHE A CA 1
ATOM 769 C C . PHE A 1 93 ? 0.169 -5.060 -1.854 1.00 98.69 93 PHE A C 1
ATOM 771 O O . PHE A 1 93 ? -0.862 -4.871 -1.209 1.00 98.69 93 PHE A O 1
ATOM 778 N N . ASN A 1 94 ? 0.161 -5.114 -3.188 1.00 98.31 94 ASN A N 1
ATOM 779 C CA . ASN A 1 94 ? -1.068 -4.934 -3.964 1.00 98.31 94 ASN A CA 1
ATOM 780 C C . ASN A 1 94 ? -2.085 -6.055 -3.699 1.00 98.31 94 ASN A C 1
ATOM 782 O O . ASN A 1 94 ? -3.274 -5.783 -3.549 1.00 98.31 94 ASN A O 1
ATOM 786 N N . ASP A 1 95 ? -1.634 -7.306 -3.590 1.00 98.62 95 ASP A N 1
ATOM 787 C CA . ASP A 1 95 ? -2.485 -8.443 -3.235 1.00 98.62 95 ASP A CA 1
ATOM 788 C C . ASP A 1 95 ? -3.113 -8.250 -1.848 1.00 98.62 95 ASP A C 1
ATOM 790 O O . ASP A 1 95 ? -4.301 -8.513 -1.672 1.00 98.62 95 ASP A O 1
ATOM 794 N N . TYR A 1 96 ? -2.344 -7.758 -0.872 1.00 98.69 96 TYR A N 1
ATOM 795 C CA . TYR A 1 96 ? -2.838 -7.445 0.468 1.00 98.69 96 TYR A CA 1
ATOM 796 C C . TYR A 1 96 ? -3.964 -6.404 0.434 1.00 98.69 96 TYR A C 1
ATOM 798 O O . TYR A 1 96 ? -5.033 -6.623 1.007 1.00 98.69 96 TYR A O 1
ATOM 806 N N . LEU A 1 97 ? -3.765 -5.295 -0.287 1.00 98.00 97 LEU A N 1
ATOM 807 C CA . LEU A 1 97 ? -4.800 -4.269 -0.445 1.00 98.00 97 LEU A CA 1
ATOM 808 C C . LEU A 1 97 ? -6.029 -4.807 -1.191 1.00 98.00 97 LEU A C 1
ATOM 810 O O . LEU A 1 97 ? -7.158 -4.506 -0.807 1.00 98.00 97 LEU A O 1
ATOM 814 N N . ASN A 1 98 ? -5.834 -5.650 -2.206 1.00 97.75 98 ASN A N 1
ATOM 815 C CA . ASN A 1 98 ? -6.933 -6.291 -2.928 1.00 97.75 98 ASN A CA 1
ATOM 816 C C . ASN A 1 98 ? -7.749 -7.227 -2.025 1.00 97.75 98 ASN A C 1
ATOM 818 O O . ASN A 1 98 ? -8.976 -7.213 -2.099 1.00 97.75 98 ASN A O 1
ATOM 822 N N . LYS A 1 99 ? -7.104 -7.998 -1.135 1.00 98.31 99 LYS A N 1
ATOM 823 C CA . LYS A 1 99 ? -7.807 -8.804 -0.119 1.00 98.31 99 LYS A CA 1
ATOM 824 C C . LYS A 1 99 ? -8.625 -7.917 0.813 1.00 98.31 99 LYS A C 1
ATOM 826 O O . LYS A 1 99 ? -9.794 -8.207 1.058 1.00 98.31 99 LYS A O 1
ATOM 831 N N . ALA A 1 100 ? -8.035 -6.819 1.288 1.00 97.88 100 ALA A N 1
ATOM 832 C CA . ALA A 1 100 ? -8.725 -5.864 2.148 1.00 97.88 100 ALA A CA 1
ATOM 833 C C . ALA A 1 100 ? -9.959 -5.249 1.469 1.00 97.88 100 ALA A C 1
ATOM 835 O O . ALA A 1 100 ? -10.960 -4.980 2.128 1.00 97.88 100 ALA A O 1
ATOM 836 N N . LEU A 1 101 ? -9.906 -5.070 0.147 1.00 96.88 101 LEU A N 1
ATOM 837 C CA . LEU A 1 101 ? -10.963 -4.483 -0.673 1.00 96.88 101 LEU A CA 1
ATOM 838 C C . LEU A 1 101 ? -11.875 -5.512 -1.362 1.00 96.88 101 LEU A C 1
ATOM 840 O O . LEU A 1 101 ? -12.710 -5.110 -2.167 1.00 96.88 101 LEU A O 1
ATOM 844 N N . ALA A 1 102 ? -11.778 -6.811 -1.062 1.00 95.81 102 ALA A N 1
ATOM 845 C CA . ALA A 1 102 ? -12.460 -7.862 -1.831 1.00 95.81 102 ALA A CA 1
ATOM 846 C C . ALA A 1 102 ? -13.993 -7.692 -1.939 1.00 95.81 102 ALA A C 1
ATOM 848 O O . ALA A 1 102 ? -14.594 -8.121 -2.920 1.00 95.81 102 ALA A O 1
ATOM 849 N N . GLY A 1 103 ? -14.627 -7.063 -0.944 1.00 93.00 103 GLY A N 1
ATOM 850 C CA . GLY A 1 103 ? -16.065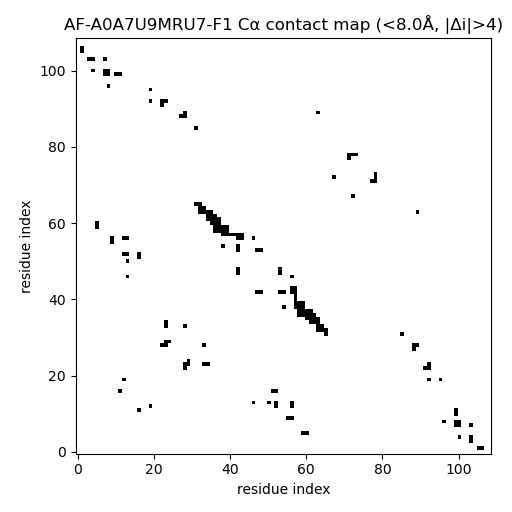 -6.760 -0.933 1.00 93.00 103 GLY A CA 1
ATOM 851 C C . GLY A 1 103 ? -16.424 -5.311 -1.276 1.00 93.00 103 GLY A C 1
ATOM 852 O O . GLY A 1 103 ? -17.575 -4.918 -1.100 1.00 93.00 103 GLY A O 1
ATOM 853 N N . PHE A 1 104 ? -15.458 -4.488 -1.689 1.00 94.25 104 PHE A N 1
ATOM 854 C CA . PHE A 1 104 ? -15.685 -3.066 -1.916 1.00 94.25 104 PHE A CA 1
ATOM 855 C C . PHE A 1 104 ? -16.567 -2.851 -3.150 1.00 94.25 104 PHE A C 1
ATOM 857 O O . PHE A 1 104 ? -16.338 -3.432 -4.210 1.00 94.25 104 PHE A O 1
ATOM 864 N N . GLN A 1 105 ? -17.558 -1.970 -3.022 1.00 90.38 105 GLN A N 1
ATOM 865 C CA . GLN A 1 105 ? -18.416 -1.562 -4.126 1.00 90.38 105 GLN A CA 1
ATOM 866 C C . GLN A 1 105 ? -18.258 -0.070 -4.384 1.00 90.38 105 GLN A C 1
ATOM 868 O O . GLN A 1 105 ? -18.210 0.744 -3.459 1.00 90.38 105 GLN A O 1
ATOM 873 N N . MET A 1 106 ? -18.188 0.294 -5.663 1.00 89.12 106 MET A N 1
ATOM 874 C CA . MET A 1 106 ? -18.156 1.697 -6.052 1.00 89.12 106 MET A CA 1
ATOM 875 C C . MET A 1 106 ? -19.461 2.379 -5.619 1.00 89.12 106 MET A C 1
ATOM 877 O O . MET A 1 106 ? -20.531 1.805 -5.826 1.00 89.12 106 MET A O 1
ATOM 881 N N . PRO A 1 107 ? -19.402 3.602 -5.059 1.00 83.75 107 PRO A N 1
ATOM 882 C CA . PRO A 1 107 ? -20.603 4.340 -4.703 1.00 83.75 107 PRO A CA 1
ATOM 883 C C . PRO A 1 107 ? -21.478 4.535 -5.939 1.00 83.75 107 PRO A C 1
ATOM 885 O O . PRO A 1 107 ? -21.009 5.054 -6.958 1.00 83.75 107 PRO A O 1
ATOM 888 N N . VAL A 1 108 ? -22.742 4.130 -5.841 1.00 83.31 108 VAL A N 1
ATOM 889 C CA . VAL A 1 108 ? -23.744 4.430 -6.865 1.00 83.31 108 VAL A CA 1
ATOM 890 C C . VAL A 1 108 ? -24.016 5.932 -6.798 1.00 83.31 108 VAL A C 1
ATOM 892 O O . VAL A 1 108 ? -24.217 6.476 -5.711 1.00 83.31 108 VAL A O 1
ATOM 895 N N . ARG A 1 109 ? -23.911 6.605 -7.944 1.00 76.31 109 ARG A N 1
ATOM 896 C CA . ARG A 1 109 ? -24.200 8.037 -8.068 1.00 76.31 109 ARG A CA 1
ATOM 897 C C . ARG A 1 109 ? -25.688 8.279 -8.238 1.00 76.31 109 ARG A C 1
ATOM 899 O O . ARG A 1 109 ? -26.328 7.438 -8.904 1.00 76.31 109 ARG A O 1
#

pLDDT: mean 95.08, std 5.6, range [62.5, 98.69]

Sequence (109 aa):
MFKDATTMIRDYIFKNGKEWENIIHEPEFGKYFTVQGTALKNVPAGYEKEHPQGEYLKFKSWYLEYPIRDEELADAGAFVVKAAELFRIMKPFNDYLNKALAGFQMPVR

Nearest PDB structures (foldseek):
  8eok-assembly1_H  TM=3.031E-01  e=5.608E+00  Homo sapiens

Foldseek 3Di:
DQPVLLVLLLVLCLVPVVLVCCLCPDPVNVVFWDKDADFDPAQDPPGDRPRPCSRVSRGPDTDIDGDDDPVCVVPVVNVVVVVVVVCVSCVSVVVSSCVSCVPPDDDDD

Radius of gyration: 16.07 Å; Cα contacts (8 Å, |Δi|>4): 91; chains: 1; bounding box: 43×24×44 Å

Secondary structure (DSSP, 8-state):
--HHHHHHHHHHHHH-HHHHHHHHT-HHHHHH---B-PBPSSPPTTS-TT-TTHHHHTBS--B------HHHHH-HHHHHHHHHHHHHHHHHHHHHHHHHTTT--PPP-

Mean predicted aligned error: 3.31 Å

Solvent-accessible surface area (backbone atoms only — not comparable to full-atom values): 6559 Å² total; per-residue (Å²): 129,68,62,66,59,48,49,36,41,40,53,39,44,73,76,40,43,68,64,50,50,58,51,63,66,29,71,73,32,50,74,62,38,63,89,39,54,62,64,49,97,54,60,50,90,94,56,65,77,83,40,93,60,28,74,68,50,16,34,72,46,80,48,73,67,74,92,78,55,70,74,54,58,70,39,61,69,63,33,52,55,51,51,54,52,52,50,59,60,46,39,64,58,53,52,51,53,47,62,34,44,70,82,66,72,82,82,84,128